Protein AF-A0A6B3GY52-F1 (afdb_monomer_lite)

Sequence (70 aa):
MTIVALESLSFGLGRMAEAAAEAGHRLCLLTGDRAVYRHELAVLPPEALDVVDVDTGDQDAVRRALDAVP

Radius of gyration: 11.6 Å; chains: 1; bounding box: 26×24×28 Å

Secondary structure (DSSP, 8-state):
-EEEEES--STTHHHHHHHHHHTT-EEEEEES-GGGGHHHHHHS-TTS-EEEE--TT-HHHHHHHHHT--

Structure (mmCIF, N/CA/C/O backbone):
data_AF-A0A6B3GY52-F1
#
_entry.id   AF-A0A6B3GY52-F1
#
loop_
_atom_site.group_PDB
_atom_site.id
_atom_site.type_symbol
_atom_site.label_atom_id
_atom_site.label_alt_id
_atom_site.label_comp_id
_atom_site.label_asym_id
_atom_site.label_entity_id
_atom_site.label_seq_id
_atom_site.pdbx_PDB_ins_code
_atom_site.Cartn_x
_atom_site.Cartn_y
_atom_site.Cartn_z
_atom_site.occupancy
_atom_site.B_iso_or_equiv
_atom_site.auth_seq_id
_atom_site.auth_comp_id
_atom_site.auth_asym_id
_atom_site.auth_atom_id
_atom_site.pdbx_PDB_model_num
ATOM 1 N N . MET A 1 1 ? -12.163 -2.015 4.622 1.00 90.44 1 MET A N 1
ATOM 2 C CA . MET A 1 1 ? -11.873 -2.071 3.173 1.00 90.44 1 MET A CA 1
ATOM 3 C C . MET A 1 1 ? -10.424 -1.678 2.982 1.00 90.44 1 MET A C 1
ATOM 5 O O . MET A 1 1 ? -9.973 -0.782 3.694 1.00 90.44 1 MET A O 1
ATOM 9 N N . THR A 1 2 ? -9.707 -2.359 2.095 1.00 96.81 2 THR A N 1
ATOM 10 C CA . THR A 1 2 ? -8.306 -2.044 1.808 1.00 96.81 2 THR A CA 1
ATOM 11 C C . THR A 1 2 ? -8.220 -1.119 0.601 1.00 96.81 2 THR A C 1
ATOM 13 O O . THR A 1 2 ? -8.850 -1.363 -0.426 1.00 96.81 2 THR A O 1
ATOM 16 N N . ILE A 1 3 ? -7.468 -0.030 0.741 1.00 97.12 3 ILE A N 1
ATOM 17 C CA . ILE A 1 3 ? -7.079 0.854 -0.354 1.00 97.12 3 ILE A CA 1
ATOM 18 C C . ILE A 1 3 ? -5.682 0.433 -0.781 1.00 97.12 3 ILE A C 1
ATOM 20 O O . ILE A 1 3 ? -4.769 0.369 0.042 1.00 97.12 3 ILE A O 1
ATOM 24 N N . VAL A 1 4 ? -5.521 0.165 -2.071 1.00 97.81 4 VAL A N 1
ATOM 25 C CA . VAL A 1 4 ? -4.225 -0.171 -2.651 1.00 97.81 4 VAL A CA 1
ATOM 26 C C . VAL A 1 4 ? -3.634 1.055 -3.339 1.00 97.81 4 VAL A C 1
ATOM 28 O O . VAL A 1 4 ? -4.282 1.661 -4.192 1.00 97.81 4 VAL A O 1
ATOM 31 N N . ALA A 1 5 ? -2.397 1.397 -2.987 1.00 96.69 5 ALA A N 1
ATOM 32 C CA . ALA A 1 5 ? -1.554 2.318 -3.737 1.00 96.69 5 ALA A CA 1
ATOM 33 C C . ALA A 1 5 ? -0.578 1.504 -4.600 1.00 96.69 5 ALA A C 1
ATOM 35 O O . ALA A 1 5 ? 0.260 0.775 -4.067 1.00 96.69 5 ALA A O 1
ATOM 36 N N . LEU A 1 6 ? -0.713 1.598 -5.926 1.00 96.75 6 LEU A N 1
ATOM 37 C CA . LEU A 1 6 ? 0.248 1.035 -6.876 1.00 96.75 6 LEU A CA 1
ATOM 38 C C . LEU A 1 6 ? 1.355 2.062 -7.102 1.00 96.75 6 LEU A C 1
ATOM 40 O O . LEU A 1 6 ? 1.185 2.993 -7.889 1.00 96.75 6 LEU A O 1
ATOM 44 N N . GLU A 1 7 ? 2.456 1.890 -6.378 1.00 95.75 7 GLU A N 1
ATOM 45 C CA . GLU A 1 7 ? 3.431 2.940 -6.087 1.00 95.75 7 GLU A CA 1
ATOM 46 C C . GLU A 1 7 ? 2.816 4.168 -5.390 1.00 95.75 7 GLU A C 1
ATOM 48 O O . GLU A 1 7 ? 1.604 4.391 -5.345 1.00 95.75 7 GLU A O 1
ATOM 53 N N . SER A 1 8 ? 3.679 4.991 -4.804 1.00 93.12 8 SER A N 1
ATOM 54 C CA . SER A 1 8 ? 3.308 6.274 -4.223 1.00 93.12 8 SER A CA 1
ATOM 55 C C . SER A 1 8 ? 4.504 7.212 -4.242 1.00 93.12 8 SER A C 1
ATOM 57 O O . SER A 1 8 ? 5.663 6.803 -4.295 1.00 93.12 8 SER A O 1
ATOM 59 N N . LEU A 1 9 ? 4.229 8.505 -4.123 1.00 86.88 9 LEU A N 1
ATOM 60 C CA . LEU A 1 9 ? 5.258 9.431 -3.678 1.00 86.88 9 LEU A CA 1
ATOM 61 C C . LEU A 1 9 ? 5.664 9.017 -2.259 1.00 86.88 9 LEU A C 1
ATOM 63 O O . LEU A 1 9 ? 4.805 8.726 -1.422 1.00 86.88 9 LEU A O 1
ATOM 67 N N . SER A 1 10 ? 6.971 8.942 -2.006 1.00 81.06 10 SER A N 1
ATOM 68 C CA . SER A 1 10 ? 7.482 8.593 -0.679 1.00 81.06 10 SER A CA 1
ATOM 69 C C . SER A 1 10 ? 7.065 9.647 0.345 1.00 81.06 10 SER A 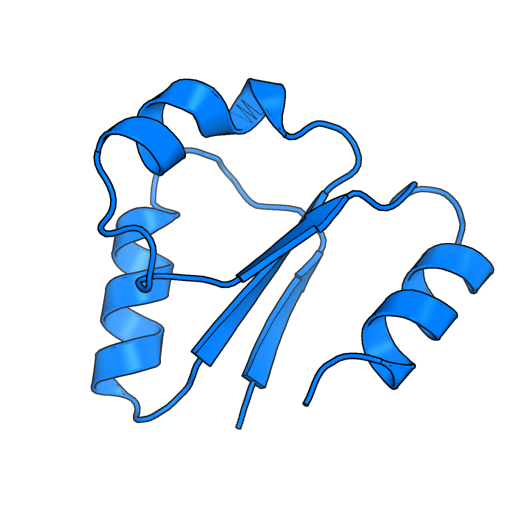C 1
ATOM 71 O O . SER A 1 10 ? 6.575 9.313 1.418 1.0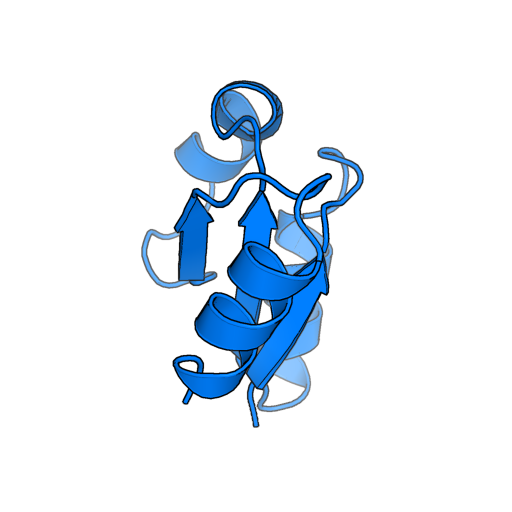0 81.06 10 SER A O 1
ATOM 73 N N . PHE A 1 11 ? 7.151 10.929 -0.016 1.00 81.31 11 PHE A N 1
ATOM 74 C CA . PHE A 1 11 ? 6.625 12.005 0.815 1.00 81.31 11 PHE A CA 1
ATOM 75 C C . PHE A 1 11 ? 5.097 11.904 0.928 1.00 81.31 11 PHE A C 1
ATOM 77 O O . PHE A 1 11 ? 4.375 11.951 -0.064 1.00 81.31 11 PHE A O 1
ATOM 84 N N . GLY A 1 12 ? 4.601 11.790 2.160 1.00 87.81 12 GLY A N 1
ATOM 85 C CA . GLY A 1 12 ? 3.167 11.720 2.438 1.00 87.81 12 GLY A CA 1
ATOM 86 C C . GLY A 1 12 ? 2.607 10.307 2.577 1.00 87.81 12 GLY A C 1
ATOM 87 O O . GLY A 1 12 ? 1.436 10.193 2.933 1.00 87.81 12 GLY A O 1
ATOM 88 N N . LEU A 1 13 ? 3.417 9.253 2.412 1.00 94.19 13 LEU A N 1
ATOM 89 C CA . LEU A 1 13 ? 2.980 7.873 2.655 1.00 94.19 13 LEU A CA 1
ATOM 90 C C . LEU A 1 13 ? 2.390 7.714 4.064 1.00 94.19 13 LEU A C 1
ATOM 92 O O . LEU A 1 13 ? 1.296 7.176 4.221 1.00 94.19 13 LEU A O 1
ATOM 96 N N . GLY A 1 14 ? 3.060 8.266 5.081 1.00 94.19 14 GLY A N 1
ATOM 97 C CA . GLY A 1 14 ? 2.544 8.257 6.449 1.00 94.19 14 GLY A CA 1
ATOM 98 C C . GLY A 1 14 ? 1.215 8.996 6.620 1.00 94.19 14 GLY A C 1
ATOM 99 O O . GLY A 1 14 ? 0.323 8.513 7.308 1.00 94.19 14 GLY A O 1
ATOM 100 N N . ARG A 1 15 ? 1.044 10.136 5.940 1.00 94.69 15 ARG A N 1
ATOM 101 C CA . ARG A 1 15 ? -0.207 10.915 5.974 1.00 94.69 15 ARG A CA 1
ATOM 102 C C . ARG A 1 15 ? -1.350 10.198 5.271 1.00 94.69 15 ARG A C 1
ATOM 104 O O . ARG A 1 15 ? -2.487 10.278 5.718 1.00 94.69 15 ARG A O 1
ATOM 111 N N . MET A 1 16 ? -1.055 9.486 4.188 1.00 95.50 16 MET A N 1
ATOM 112 C CA . MET A 1 16 ? -2.036 8.648 3.507 1.00 95.50 16 MET A CA 1
ATOM 113 C C . MET A 1 16 ? -2.460 7.465 4.378 1.00 95.50 16 MET A C 1
ATOM 115 O O . MET A 1 16 ? -3.648 7.161 4.431 1.00 95.50 16 MET A O 1
ATOM 119 N N . ALA A 1 17 ? -1.516 6.825 5.076 1.00 96.00 17 ALA A N 1
ATOM 120 C CA . ALA A 1 17 ? -1.817 5.750 6.018 1.00 96.00 17 ALA A CA 1
ATOM 121 C C . ALA A 1 17 ? -2.700 6.248 7.178 1.00 96.00 17 ALA A C 1
ATOM 123 O O . ALA A 1 17 ? -3.720 5.633 7.480 1.00 96.00 17 ALA A O 1
ATOM 124 N N . GLU A 1 18 ? -2.355 7.400 7.762 1.00 95.81 18 GLU A N 1
ATOM 125 C CA . GLU A 1 18 ? -3.141 8.075 8.804 1.00 95.81 18 GLU A CA 1
ATOM 126 C C . GLU A 1 18 ? -4.566 8.386 8.316 1.00 95.81 18 GLU A C 1
ATOM 128 O O . GLU A 1 18 ? -5.537 7.953 8.932 1.00 95.81 18 GLU A O 1
ATOM 133 N N . ALA A 1 19 ? -4.706 9.030 7.154 1.00 96.62 19 ALA A N 1
ATOM 134 C CA . ALA A 1 19 ? -6.009 9.363 6.582 1.00 96.62 19 ALA A CA 1
ATOM 135 C C . ALA A 1 19 ? -6.852 8.120 6.241 1.00 96.62 19 ALA A C 1
ATOM 137 O O . ALA A 1 19 ? -8.068 8.117 6.439 1.00 96.62 19 ALA A O 1
ATOM 138 N N . ALA A 1 20 ? -6.227 7.049 5.738 1.00 96.75 20 ALA A N 1
ATOM 139 C CA . ALA A 1 20 ? -6.917 5.786 5.491 1.00 96.75 20 ALA A CA 1
ATOM 140 C C . ALA A 1 20 ? -7.450 5.192 6.803 1.00 96.75 20 ALA A C 1
ATOM 142 O O . ALA A 1 20 ? -8.616 4.802 6.861 1.00 96.75 20 ALA A O 1
ATOM 143 N N . ALA A 1 21 ? -6.635 5.185 7.861 1.00 96.62 21 ALA A N 1
ATOM 144 C CA . ALA A 1 21 ? -7.032 4.687 9.173 1.00 96.62 21 ALA A CA 1
ATOM 145 C C . ALA A 1 21 ? -8.179 5.512 9.782 1.00 96.62 21 ALA A C 1
ATOM 147 O O . ALA A 1 21 ? -9.161 4.934 10.250 1.00 96.62 21 ALA A O 1
ATOM 148 N N . GLU A 1 22 ? -8.107 6.845 9.711 1.00 97.81 22 GLU A N 1
ATOM 149 C CA . GLU A 1 22 ? -9.181 7.750 10.150 1.00 97.81 22 GLU A CA 1
ATOM 150 C C . GLU A 1 22 ? -10.499 7.503 9.398 1.00 97.81 22 GLU A C 1
ATOM 152 O O . GLU A 1 22 ? -11.580 7.601 9.980 1.00 97.81 22 GLU A O 1
ATOM 157 N N . ALA A 1 23 ? -10.422 7.110 8.123 1.00 97.44 23 ALA A N 1
ATOM 158 C CA . ALA A 1 23 ? -11.574 6.726 7.307 1.00 97.44 23 ALA A CA 1
ATOM 159 C C . ALA A 1 23 ? -12.063 5.279 7.543 1.00 97.44 23 ALA A C 1
ATOM 161 O O . ALA A 1 23 ? -13.020 4.836 6.903 1.00 97.44 23 ALA A O 1
ATOM 162 N N . GLY A 1 24 ? -11.434 4.511 8.440 1.00 97.00 24 GLY A N 1
ATOM 163 C CA . GLY A 1 24 ? -11.775 3.105 8.684 1.00 97.00 24 GLY A CA 1
ATOM 164 C C . GLY A 1 24 ? -11.317 2.160 7.564 1.00 97.00 24 GLY A C 1
ATOM 165 O O . GLY A 1 24 ? -11.955 1.136 7.280 1.00 97.00 24 GLY A O 1
ATOM 166 N N . HIS A 1 25 ? -10.231 2.507 6.880 1.00 97.06 25 HIS A N 1
ATOM 167 C CA . HIS A 1 25 ? -9.619 1.730 5.807 1.00 97.06 25 HIS A CA 1
ATOM 168 C C . HIS A 1 25 ? -8.192 1.310 6.168 1.00 97.06 25 HIS A C 1
ATOM 170 O O . HIS A 1 25 ? -7.520 1.943 6.977 1.00 97.06 25 HIS A O 1
ATOM 176 N N . ARG A 1 26 ? -7.724 0.220 5.556 1.00 95.94 26 ARG A N 1
ATOM 177 C CA . ARG A 1 26 ? -6.304 -0.156 5.574 1.00 95.94 26 ARG A CA 1
ATOM 178 C C . ARG A 1 26 ? -5.642 0.376 4.314 1.00 95.94 26 ARG A C 1
ATOM 180 O O . ARG A 1 26 ? -6.265 0.337 3.254 1.00 95.94 26 ARG A O 1
ATOM 187 N N . LEU A 1 27 ? -4.397 0.823 4.415 1.00 97.19 27 LEU A N 1
ATOM 188 C CA . LEU A 1 27 ? -3.575 1.133 3.251 1.00 97.19 27 LEU A CA 1
ATOM 189 C C . LEU A 1 27 ? -2.644 -0.047 2.954 1.00 97.19 27 LEU A C 1
ATOM 191 O O . LEU A 1 27 ? -2.003 -0.575 3.861 1.00 97.19 27 LEU A O 1
ATOM 195 N N . CYS A 1 28 ? -2.557 -0.437 1.685 1.00 97.75 28 CYS A N 1
ATOM 196 C CA . CYS A 1 28 ? -1.591 -1.405 1.181 1.00 97.75 28 CYS A CA 1
ATOM 197 C C . CYS A 1 28 ? -0.779 -0.768 0.046 1.00 97.75 28 CYS A C 1
ATOM 199 O O . CYS A 1 28 ? -1.349 -0.291 -0.936 1.00 97.75 28 CYS A O 1
ATOM 201 N N . LEU A 1 29 ? 0.545 -0.739 0.185 1.00 97.56 29 LEU A N 1
ATOM 202 C CA . LEU A 1 29 ? 1.473 -0.268 -0.838 1.00 97.56 29 LEU A CA 1
ATOM 203 C C . LEU A 1 29 ? 1.981 -1.456 -1.657 1.00 97.56 29 LEU A C 1
ATOM 205 O O . LEU A 1 29 ? 2.641 -2.342 -1.118 1.00 97.56 29 LEU A O 1
ATOM 209 N N . LEU A 1 30 ? 1.720 -1.445 -2.959 1.00 98.12 30 LEU A N 1
ATOM 210 C CA . LEU A 1 30 ? 2.348 -2.338 -3.930 1.00 98.12 30 LEU A CA 1
ATOM 211 C C . LEU A 1 30 ? 3.524 -1.593 -4.551 1.00 98.12 30 LEU A C 1
ATOM 213 O O . LEU A 1 30 ? 3.322 -0.521 -5.122 1.00 98.12 30 LEU A O 1
ATOM 217 N N . THR A 1 31 ? 4.735 -2.133 -4.441 1.00 97.69 31 THR A N 1
ATOM 218 C CA . THR A 1 31 ? 5.924 -1.469 -4.986 1.00 97.69 31 THR A CA 1
ATOM 219 C C . THR A 1 31 ? 6.948 -2.428 -5.575 1.00 97.69 31 THR A C 1
ATOM 221 O O . THR A 1 31 ? 7.178 -3.510 -5.037 1.00 97.69 31 THR A O 1
ATOM 224 N N . GLY A 1 32 ? 7.597 -2.000 -6.658 1.00 97.75 32 GLY A N 1
ATOM 225 C CA . GLY A 1 32 ? 8.762 -2.670 -7.234 1.00 97.75 32 GLY A CA 1
ATOM 226 C C . GLY A 1 32 ? 10.073 -2.357 -6.514 1.00 97.75 32 GLY A C 1
ATOM 227 O O . GLY A 1 32 ? 11.047 -3.088 -6.689 1.00 97.75 32 GLY A O 1
ATOM 228 N N . ASP A 1 33 ? 10.119 -1.302 -5.692 1.00 96.44 33 ASP A N 1
ATOM 229 C CA . ASP A 1 33 ? 11.321 -0.915 -4.952 1.00 96.44 33 ASP A CA 1
ATOM 230 C C . ASP A 1 33 ? 11.001 -0.366 -3.553 1.00 96.44 33 ASP A C 1
ATOM 232 O O . ASP A 1 33 ? 10.866 0.838 -3.312 1.00 96.44 33 ASP A O 1
ATOM 236 N N . ARG A 1 34 ? 10.982 -1.274 -2.572 1.00 95.38 34 ARG A N 1
ATOM 237 C CA . ARG A 1 34 ? 10.808 -0.939 -1.151 1.00 95.38 34 ARG A CA 1
ATOM 238 C C . ARG A 1 34 ? 11.875 0.022 -0.620 1.00 95.38 34 ARG A C 1
ATOM 240 O O . ARG A 1 34 ? 11.616 0.743 0.347 1.00 95.38 34 ARG A O 1
ATOM 247 N N . ALA A 1 35 ? 13.075 0.058 -1.206 1.00 95.31 35 ALA A N 1
ATOM 248 C CA . ALA A 1 35 ? 14.152 0.909 -0.707 1.00 95.31 35 ALA A CA 1
ATOM 249 C C . ALA A 1 35 ? 13.842 2.404 -0.880 1.00 95.31 35 ALA A C 1
ATOM 251 O O . ALA A 1 35 ? 14.312 3.201 -0.063 1.00 95.31 35 ALA A O 1
ATOM 252 N N . VAL A 1 36 ? 13.000 2.771 -1.854 1.00 94.88 36 VAL A N 1
ATOM 253 C CA . VAL A 1 36 ? 12.505 4.146 -2.058 1.00 94.88 36 VAL A CA 1
ATOM 254 C C . VAL A 1 36 ? 11.764 4.674 -0.823 1.00 94.88 36 VAL A C 1
ATOM 256 O O . VAL A 1 36 ? 11.853 5.860 -0.504 1.00 94.88 36 VAL A O 1
ATOM 259 N N . TYR A 1 37 ? 11.098 3.794 -0.073 1.00 94.56 37 TYR A N 1
ATOM 260 C CA . TYR A 1 37 ? 10.283 4.145 1.094 1.00 94.56 37 TYR A CA 1
ATOM 261 C C . TYR A 1 37 ? 11.000 3.912 2.425 1.00 94.56 37 TYR A C 1
ATOM 263 O O . TYR A 1 37 ? 10.391 4.058 3.481 1.00 94.56 37 TYR A O 1
ATOM 271 N N . ARG A 1 38 ? 12.297 3.567 2.413 1.00 94.06 38 ARG A N 1
ATOM 272 C CA . ARG A 1 38 ? 13.054 3.182 3.619 1.00 94.06 38 ARG A CA 1
ATOM 273 C C . ARG A 1 38 ? 12.898 4.170 4.774 1.00 94.06 38 ARG A C 1
ATOM 275 O O . ARG A 1 38 ? 12.777 3.736 5.912 1.00 94.06 38 ARG A O 1
ATOM 282 N N . HIS A 1 39 ? 12.951 5.474 4.492 1.00 93.81 39 HIS A N 1
ATOM 283 C CA . HIS A 1 39 ? 12.823 6.498 5.529 1.00 93.81 39 HIS A CA 1
ATOM 284 C C . HIS A 1 39 ? 11.441 6.461 6.187 1.00 93.81 39 HIS A C 1
ATOM 286 O O . HIS A 1 39 ? 11.357 6.327 7.402 1.00 93.81 39 HIS A O 1
ATOM 292 N N . GLU A 1 40 ? 10.378 6.501 5.384 1.00 93.44 40 GLU A N 1
ATOM 293 C CA . GLU A 1 40 ? 8.994 6.474 5.866 1.00 93.44 40 GLU A CA 1
ATOM 294 C C . GLU A 1 40 ? 8.688 5.176 6.620 1.00 93.44 40 GLU A C 1
ATOM 296 O O . GLU A 1 40 ? 8.175 5.204 7.733 1.00 93.44 40 GLU A O 1
ATOM 301 N N . LEU A 1 41 ? 9.078 4.026 6.062 1.00 94.12 41 LEU A N 1
ATOM 302 C CA . LEU A 1 41 ? 8.851 2.721 6.687 1.00 94.12 41 LEU A CA 1
ATOM 303 C C . LEU A 1 41 ? 9.632 2.536 7.996 1.00 94.12 41 LEU A C 1
ATOM 305 O O . LEU A 1 41 ? 9.249 1.709 8.815 1.00 94.12 41 LEU A O 1
ATOM 309 N N . ALA A 1 42 ? 10.723 3.280 8.203 1.00 94.44 42 ALA A N 1
ATOM 310 C CA . ALA A 1 42 ? 11.479 3.243 9.452 1.00 94.44 42 ALA A CA 1
ATOM 311 C C . ALA A 1 42 ? 10.843 4.086 10.569 1.00 94.44 42 ALA A C 1
ATOM 313 O O . ALA A 1 42 ? 11.134 3.842 11.740 1.00 94.44 42 ALA A O 1
ATOM 314 N N . VAL A 1 43 ? 10.025 5.087 10.226 1.00 93.88 43 VAL A N 1
ATOM 315 C CA . VAL A 1 43 ? 9.394 5.993 11.204 1.00 93.88 43 VAL A CA 1
ATOM 316 C C . VAL A 1 43 ? 7.924 5.672 11.455 1.00 93.88 43 VAL A C 1
ATOM 318 O O . VAL A 1 43 ? 7.383 6.077 12.483 1.00 93.88 43 VAL A O 1
ATOM 321 N N . LEU A 1 44 ? 7.276 4.951 10.540 1.00 92.88 44 LEU A N 1
ATOM 322 C CA . LEU A 1 44 ? 5.892 4.526 10.693 1.00 92.88 44 LEU A CA 1
ATOM 323 C C . LEU A 1 44 ? 5.764 3.344 11.666 1.00 92.88 44 LEU A C 1
ATOM 325 O O . LEU A 1 44 ? 6.643 2.480 11.706 1.00 92.88 44 LEU A O 1
ATOM 329 N N . PRO A 1 45 ? 4.653 3.264 12.424 1.00 93.44 45 PRO A N 1
ATOM 330 C CA . PRO A 1 45 ? 4.297 2.045 13.137 1.00 93.44 45 PRO A CA 1
ATOM 331 C C . PRO A 1 45 ? 4.260 0.848 12.169 1.00 93.44 45 PRO A C 1
ATOM 333 O O . PRO A 1 45 ? 3.725 0.998 11.065 1.00 93.44 45 PRO A O 1
ATOM 336 N N . PRO A 1 46 ? 4.786 -0.332 12.546 1.00 89.88 46 PRO A N 1
ATOM 337 C CA . PRO A 1 46 ? 4.786 -1.520 11.686 1.00 89.88 46 PRO A CA 1
ATOM 338 C C . PRO A 1 46 ? 3.406 -1.913 11.138 1.00 89.88 46 PRO A C 1
ATOM 340 O O . PRO A 1 46 ? 3.309 -2.523 10.080 1.00 89.88 46 PRO A O 1
ATOM 343 N N . GLU A 1 47 ? 2.342 -1.569 11.858 1.00 91.81 47 GLU A N 1
ATOM 344 C CA . GLU A 1 47 ? 0.946 -1.843 11.531 1.00 91.81 47 GLU A CA 1
ATOM 345 C C . GLU A 1 47 ? 0.241 -0.725 10.743 1.00 91.81 47 GLU A C 1
ATOM 347 O O . GLU A 1 47 ? -0.941 -0.865 10.425 1.00 91.81 47 GLU A O 1
ATOM 352 N N . ALA A 1 48 ? 0.928 0.383 10.441 1.00 94.25 48 ALA A N 1
ATOM 353 C CA . ALA A 1 48 ? 0.322 1.550 9.796 1.00 94.25 48 ALA A CA 1
ATOM 354 C C . ALA A 1 48 ? -0.107 1.284 8.343 1.00 94.25 48 ALA A C 1
ATOM 356 O O . ALA A 1 48 ? -1.088 1.862 7.875 1.00 94.25 48 ALA A O 1
ATOM 357 N N . LEU A 1 49 ? 0.613 0.415 7.629 1.00 95.56 49 LEU A N 1
ATOM 358 C CA . LEU A 1 49 ? 0.253 -0.042 6.290 1.00 95.56 49 LEU A CA 1
ATOM 359 C C . LEU A 1 49 ? 0.843 -1.422 5.995 1.00 95.56 49 LEU A C 1
ATOM 361 O O . LEU A 1 49 ? 1.876 -1.803 6.543 1.00 95.56 49 LEU A O 1
ATOM 365 N N . ASP A 1 50 ? 0.224 -2.127 5.055 1.00 96.19 50 ASP A N 1
ATOM 366 C CA . ASP A 1 50 ? 0.798 -3.327 4.454 1.00 96.19 50 ASP A CA 1
ATOM 367 C C . ASP A 1 50 ? 1.700 -2.937 3.271 1.00 96.19 50 ASP A C 1
ATOM 369 O O . ASP A 1 50 ? 1.419 -1.970 2.562 1.00 96.19 50 ASP A O 1
ATOM 373 N N . VAL A 1 51 ? 2.772 -3.693 3.022 1.00 96.38 51 VAL A N 1
ATOM 374 C CA . VAL A 1 51 ? 3.657 -3.474 1.864 1.00 96.38 51 VAL A CA 1
ATOM 375 C C . VAL A 1 51 ? 3.895 -4.790 1.139 1.00 96.38 51 VAL A C 1
ATOM 377 O O . VAL A 1 51 ? 4.454 -5.726 1.720 1.00 96.38 51 VAL A O 1
ATOM 380 N N . VAL A 1 52 ? 3.517 -4.834 -0.135 1.00 97.56 52 VAL A N 1
ATOM 381 C CA . VAL A 1 52 ? 3.691 -5.972 -1.036 1.00 97.56 52 VAL A CA 1
ATOM 382 C C . VAL A 1 52 ? 4.736 -5.609 -2.082 1.00 97.56 52 VAL A C 1
ATOM 384 O O . VAL A 1 52 ? 4.547 -4.681 -2.869 1.00 97.56 52 VAL A O 1
ATOM 387 N N . ASP A 1 53 ? 5.833 -6.361 -2.097 1.00 97.75 53 ASP A N 1
ATOM 388 C CA . ASP A 1 53 ? 6.833 -6.239 -3.153 1.00 97.75 53 ASP A CA 1
ATOM 389 C C . ASP A 1 53 ? 6.303 -6.941 -4.411 1.00 97.75 53 ASP A C 1
ATOM 391 O O . ASP A 1 53 ? 5.993 -8.135 -4.386 1.00 97.75 53 ASP A O 1
ATOM 395 N N . VAL A 1 54 ? 6.162 -6.197 -5.503 1.00 98.00 54 VAL A N 1
ATOM 396 C CA . VAL A 1 54 ? 5.636 -6.694 -6.779 1.00 98.00 54 VAL A CA 1
ATOM 397 C C . VAL A 1 54 ? 6.293 -5.942 -7.927 1.00 98.00 54 VAL A C 1
ATOM 399 O O . VAL A 1 54 ? 6.512 -4.740 -7.834 1.00 98.00 54 VAL A O 1
ATOM 402 N N . ASP A 1 55 ? 6.587 -6.630 -9.030 1.00 97.88 55 ASP A N 1
ATOM 403 C CA . ASP A 1 55 ? 6.958 -5.946 -10.268 1.00 97.88 55 ASP A CA 1
ATOM 404 C C . ASP A 1 55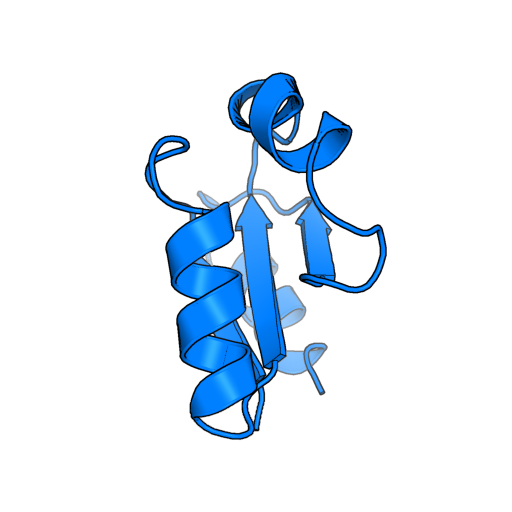 ? 5.748 -5.150 -10.776 1.00 97.88 55 ASP A C 1
ATOM 406 O O . ASP A 1 55 ? 4.815 -5.705 -11.357 1.00 97.88 55 ASP A O 1
ATOM 410 N N . THR A 1 56 ? 5.742 -3.842 -10.519 1.00 97.25 56 THR A N 1
ATOM 411 C CA . THR A 1 56 ? 4.640 -2.945 -10.880 1.00 97.25 56 THR A CA 1
ATOM 412 C C . THR A 1 56 ? 4.549 -2.681 -12.385 1.00 97.25 56 THR A C 1
ATOM 414 O O . THR A 1 56 ? 3.547 -2.129 -12.844 1.00 97.25 56 THR A O 1
ATOM 417 N N . GLY A 1 57 ? 5.543 -3.118 -13.170 1.00 97.19 57 GLY A N 1
ATOM 418 C CA . GLY A 1 57 ? 5.499 -3.143 -14.632 1.00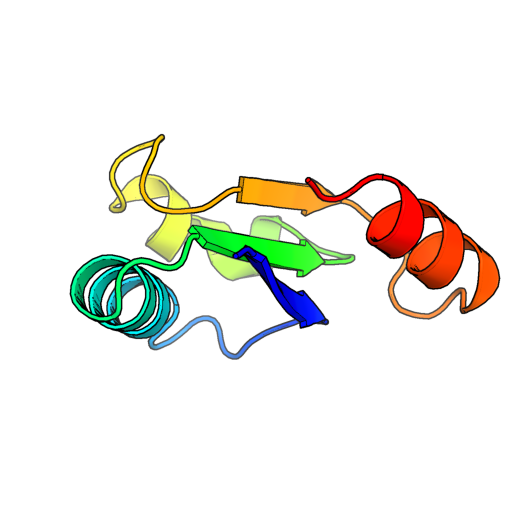 97.19 57 GLY A CA 1
ATOM 419 C C . GLY A 1 57 ? 4.819 -4.389 -15.217 1.00 97.19 57 GLY A C 1
ATOM 420 O O . GLY A 1 57 ? 4.373 -4.347 -16.366 1.00 97.19 57 GLY A O 1
ATOM 421 N N . ASP A 1 58 ? 4.696 -5.475 -14.447 1.00 98.31 58 ASP A N 1
ATOM 422 C CA . ASP A 1 58 ? 4.008 -6.706 -14.851 1.00 98.31 58 ASP A CA 1
ATOM 423 C C . ASP A 1 58 ? 2.527 -6.658 -14.433 1.00 98.31 58 ASP A C 1
ATOM 425 O O . ASP A 1 58 ? 2.161 -6.812 -13.266 1.00 98.31 58 ASP A O 1
ATOM 429 N N . GLN A 1 59 ? 1.644 -6.485 -15.419 1.00 98.19 59 GLN A N 1
ATOM 430 C CA . GLN A 1 59 ? 0.197 -6.402 -15.197 1.00 98.19 59 GLN A CA 1
ATOM 431 C C . GLN A 1 59 ? -0.392 -7.664 -14.559 1.00 98.19 59 GLN A C 1
ATOM 433 O O . GLN A 1 59 ? -1.303 -7.562 -13.733 1.00 98.19 59 GLN A O 1
ATOM 438 N N . ASP A 1 60 ? 0.108 -8.847 -14.917 1.00 98.50 60 ASP A N 1
ATOM 439 C CA . ASP A 1 60 ? -0.394 -10.100 -14.363 1.00 98.50 6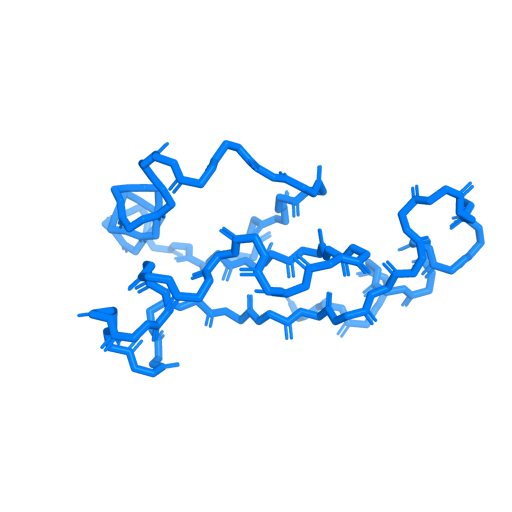0 ASP A CA 1
ATOM 440 C C . ASP A 1 60 ? 0.102 -10.287 -12.926 1.00 98.50 60 ASP A C 1
ATOM 442 O O . ASP A 1 60 ? -0.635 -10.802 -12.081 1.00 98.50 60 ASP A O 1
ATOM 446 N N . ALA A 1 61 ? 1.326 -9.845 -12.618 1.00 97.94 61 ALA A N 1
ATOM 447 C CA . ALA A 1 61 ? 1.826 -9.811 -11.245 1.00 97.94 61 ALA A CA 1
ATOM 448 C C . ALA A 1 61 ? 1.010 -8.859 -10.368 1.00 97.94 61 ALA A C 1
ATOM 450 O O . ALA A 1 61 ? 0.578 -9.260 -9.285 1.00 97.94 61 ALA A O 1
ATOM 451 N N . VAL A 1 62 ? 0.723 -7.649 -10.854 1.00 98.38 62 VAL A N 1
ATOM 452 C CA . VAL A 1 62 ? -0.130 -6.683 -10.151 1.00 98.38 62 VAL A CA 1
ATOM 453 C C . VAL A 1 62 ? -1.532 -7.247 -9.940 1.00 98.38 62 VAL A C 1
ATOM 455 O O . VAL A 1 62 ? -2.057 -7.164 -8.834 1.00 98.38 62 VAL A O 1
ATOM 458 N N . ARG A 1 63 ? -2.131 -7.885 -10.954 1.00 98.19 63 ARG A N 1
ATOM 459 C CA . ARG A 1 63 ? -3.459 -8.500 -10.824 1.00 98.19 63 ARG A CA 1
ATOM 460 C C . ARG A 1 63 ? -3.489 -9.572 -9.737 1.00 98.19 63 ARG A C 1
ATOM 462 O O . ARG A 1 63 ? -4.355 -9.529 -8.872 1.00 98.19 63 ARG A O 1
ATOM 469 N N . ARG A 1 64 ? -2.512 -10.485 -9.740 1.00 98.44 64 ARG A N 1
ATOM 470 C CA . ARG A 1 64 ? -2.384 -11.516 -8.697 1.00 98.44 64 ARG A CA 1
ATOM 471 C C . ARG A 1 64 ? -2.187 -10.909 -7.309 1.00 98.44 64 ARG A C 1
ATOM 473 O O . ARG A 1 64 ? -2.736 -11.433 -6.347 1.00 98.44 64 ARG A O 1
ATOM 480 N N . ALA A 1 65 ? -1.408 -9.831 -7.203 1.00 98.00 65 ALA A N 1
ATOM 481 C CA . ALA A 1 65 ? -1.210 -9.129 -5.940 1.00 98.00 65 ALA A CA 1
ATOM 482 C C . ALA A 1 65 ? -2.523 -8.509 -5.443 1.00 98.00 65 ALA A C 1
ATOM 484 O O . ALA A 1 65 ? -2.876 -8.709 -4.288 1.00 98.00 65 ALA A O 1
ATOM 485 N N . LEU A 1 66 ? -3.276 -7.834 -6.317 1.00 97.44 66 LEU A N 1
ATOM 486 C CA . LEU A 1 66 ? -4.581 -7.253 -5.990 1.00 97.44 66 LEU A CA 1
ATOM 487 C C . LEU A 1 66 ? -5.600 -8.313 -5.550 1.00 97.44 66 LEU A C 1
ATOM 489 O O . LEU A 1 66 ? -6.289 -8.100 -4.559 1.00 97.44 66 LEU A O 1
ATOM 493 N N . ASP A 1 67 ? -5.658 -9.462 -6.229 1.00 97.44 67 ASP A N 1
ATOM 494 C CA . ASP A 1 67 ? -6.558 -10.570 -5.873 1.00 97.44 67 ASP A CA 1
ATOM 495 C C . ASP A 1 67 ? -6.225 -11.197 -4.501 1.00 97.44 67 ASP A C 1
ATOM 497 O O . ASP A 1 67 ? -7.069 -11.861 -3.898 1.00 97.44 67 ASP A O 1
ATOM 501 N N . ALA A 1 68 ? -4.998 -11.003 -4.007 1.00 96.06 68 ALA A N 1
ATOM 502 C CA . ALA A 1 68 ? -4.538 -11.505 -2.713 1.00 96.06 68 ALA A CA 1
ATOM 503 C C . ALA A 1 68 ? -4.701 -10.494 -1.561 1.00 96.06 68 ALA A C 1
ATOM 505 O O . ALA A 1 68 ? -4.480 -10.860 -0.403 1.00 96.06 68 ALA A O 1
ATOM 506 N N . VAL A 1 69 ? -5.059 -9.238 -1.854 1.00 93.44 69 VAL A N 1
ATOM 507 C CA . VAL A 1 69 ? -5.281 -8.207 -0.831 1.00 93.44 69 VAL A CA 1
ATOM 508 C C . VAL A 1 69 ? -6.647 -8.431 -0.148 1.00 93.44 69 VAL A C 1
ATOM 510 O O . VAL A 1 69 ? -7.645 -8.575 -0.854 1.00 93.44 69 VAL A O 1
ATOM 513 N N . PRO A 1 70 ? -6.717 -8.452 1.202 1.00 79.00 70 PRO A N 1
ATOM 514 C CA . PRO A 1 70 ? -7.967 -8.643 1.952 1.00 79.00 70 PRO A CA 1
ATOM 515 C C . PRO A 1 70 ? -9.004 -7.519 1.820 1.00 79.00 70 PRO A C 1
ATOM 517 O O . PRO A 1 70 ? -8.614 -6.331 1.703 1.00 79.00 70 PRO A O 1
#

pLDDT: mean 95.13, std 3.92, range [79.0, 98.5]

Foldse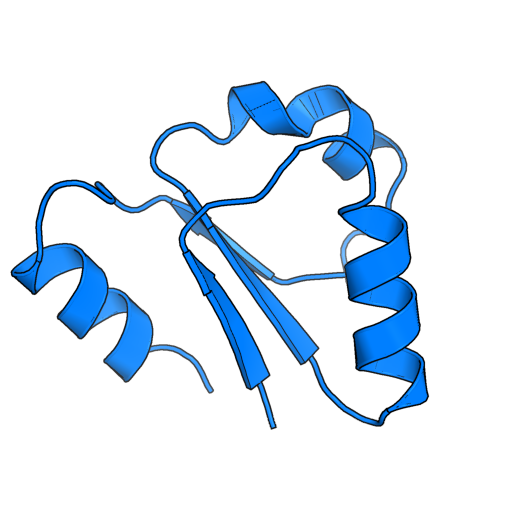ek 3Di:
DEDEDADDQLPCPLVVLVVQVVVVYAYEYEDCDPPNNVVVCVPDDVRSHHYHHFPSVDPVRVVVVVVPDD